Protein AF-A0A7D9EE60-F1 (afdb_monomer_lite)

Radius of gyration: 32.67 Å; chains: 1; bounding box: 84×75×61 Å

Organism: Paramuricea clavata (NCBI:txid317549)

pLDDT: mean 75.55, std 20.48, range [33.69, 97.69]

Structure (mmCIF, N/CA/C/O backbone):
data_AF-A0A7D9EE60-F1
#
_entry.id   AF-A0A7D9EE60-F1
#
loop_
_atom_site.group_PDB
_atom_site.id
_atom_site.type_symbol
_atom_site.label_atom_id
_atom_site.label_alt_id
_atom_site.label_comp_id
_atom_site.label_asym_id
_atom_site.label_entity_id
_atom_site.label_seq_id
_atom_site.pdbx_PDB_ins_code
_atom_site.Cartn_x
_atom_site.Cartn_y
_atom_site.Cartn_z
_atom_site.occupancy
_atom_site.B_iso_or_equiv
_atom_site.auth_seq_id
_atom_site.auth_comp_id
_atom_site.auth_asym_id
_atom_site.auth_atom_id
_atom_site.pdbx_PDB_model_num
ATOM 1 N N . MET A 1 1 ? 38.199 -48.762 0.937 1.00 49.25 1 MET A N 1
ATOM 2 C CA . MET A 1 1 ? 39.602 -48.829 0.458 1.00 49.25 1 MET A CA 1
ATOM 3 C C . MET A 1 1 ? 39.779 -49.689 -0.812 1.00 49.25 1 MET A C 1
ATOM 5 O O . MET A 1 1 ? 40.901 -50.058 -1.120 1.00 49.25 1 MET A O 1
ATOM 9 N N . LEU A 1 2 ? 38.715 -49.980 -1.584 1.00 41.12 2 LEU A N 1
ATOM 10 C CA . LEU A 1 2 ? 38.758 -50.891 -2.751 1.00 41.12 2 LEU A CA 1
ATOM 11 C C . LEU A 1 2 ? 38.748 -50.177 -4.122 1.00 41.12 2 LEU A C 1
ATOM 13 O O . LEU A 1 2 ? 39.034 -50.789 -5.143 1.00 41.12 2 LEU A O 1
ATOM 17 N N . THR A 1 3 ? 38.490 -48.868 -4.159 1.00 40.75 3 THR A N 1
ATOM 18 C CA . THR A 1 3 ? 38.313 -48.084 -5.398 1.00 40.75 3 THR A CA 1
ATOM 19 C C . THR A 1 3 ? 39.608 -47.845 -6.191 1.00 40.75 3 THR A C 1
ATOM 21 O O . THR A 1 3 ? 39.558 -47.407 -7.335 1.00 40.75 3 THR A O 1
ATOM 24 N N . LYS A 1 4 ? 40.788 -48.117 -5.611 1.00 46.09 4 LYS A N 1
ATOM 25 C CA . LYS A 1 4 ? 42.090 -47.754 -6.209 1.00 46.09 4 LYS A CA 1
ATOM 26 C C . LYS A 1 4 ? 42.722 -48.843 -7.093 1.00 46.09 4 LYS A C 1
ATOM 28 O O . LYS A 1 4 ? 43.780 -48.599 -7.659 1.00 46.09 4 LYS A O 1
ATOM 33 N N . PHE A 1 5 ? 42.093 -50.017 -7.219 1.00 43.44 5 PHE A N 1
ATOM 34 C CA . PHE A 1 5 ? 42.659 -51.169 -7.945 1.00 43.44 5 PHE A CA 1
ATOM 35 C C . PHE A 1 5 ? 42.190 -51.314 -9.406 1.00 43.44 5 PHE A C 1
ATOM 37 O O . PHE A 1 5 ? 42.864 -51.970 -10.192 1.00 43.44 5 PHE A O 1
ATOM 44 N N . ILE A 1 6 ? 41.081 -50.675 -9.802 1.00 47.94 6 ILE A N 1
ATOM 45 C CA . ILE A 1 6 ? 40.559 -50.748 -11.184 1.00 47.94 6 ILE A CA 1
ATOM 46 C C . ILE A 1 6 ? 41.381 -49.885 -12.163 1.00 47.94 6 ILE A C 1
ATOM 48 O O . ILE A 1 6 ? 41.488 -50.211 -13.341 1.00 47.94 6 ILE A O 1
ATOM 52 N N . TYR A 1 7 ? 42.038 -48.826 -11.679 1.00 42.22 7 TYR A N 1
ATOM 53 C CA . TYR A 1 7 ? 42.828 -47.898 -12.504 1.00 42.22 7 TYR A CA 1
ATOM 54 C C . TYR A 1 7 ? 44.196 -48.434 -12.978 1.00 42.22 7 TYR A C 1
ATOM 56 O O . TYR A 1 7 ? 44.924 -47.706 -13.646 1.00 42.22 7 TYR A O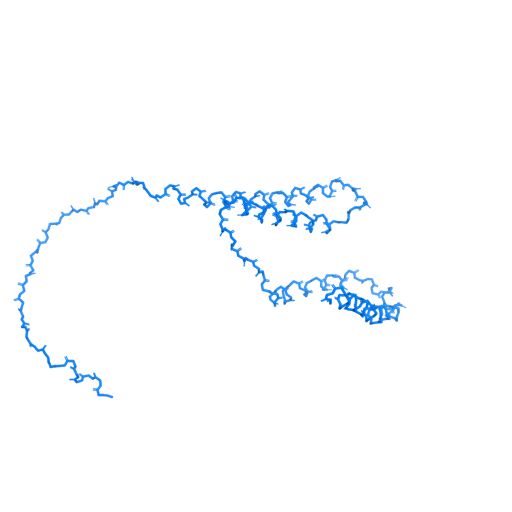 1
ATOM 64 N N . PHE A 1 8 ? 44.578 -49.672 -12.638 1.00 42.94 8 PHE A N 1
ATOM 65 C CA . PHE A 1 8 ? 45.945 -50.179 -12.847 1.00 42.94 8 PHE A CA 1
ATOM 66 C C . PHE A 1 8 ? 46.099 -51.190 -14.004 1.00 42.94 8 PHE A C 1
ATOM 68 O O . PHE A 1 8 ? 47.177 -51.742 -14.195 1.00 42.94 8 PHE A O 1
ATOM 75 N N . SER A 1 9 ? 45.051 -51.445 -14.800 1.00 42.84 9 SER A N 1
ATOM 76 C CA . SER A 1 9 ? 45.051 -52.518 -15.815 1.00 42.84 9 SER A CA 1
ATOM 77 C C . SER A 1 9 ? 45.013 -52.036 -17.277 1.00 42.84 9 SER A C 1
ATOM 79 O O . SER A 1 9 ? 44.313 -52.623 -18.106 1.00 42.84 9 SER A O 1
ATOM 81 N N . ASN A 1 10 ? 45.775 -50.987 -17.615 1.00 36.56 10 ASN A N 1
ATOM 82 C CA . ASN A 1 10 ? 46.163 -50.685 -19.004 1.00 36.56 10 ASN A CA 1
ATOM 83 C C . ASN A 1 10 ? 47.453 -49.830 -19.080 1.00 36.56 10 ASN A C 1
ATOM 85 O O . ASN A 1 10 ? 47.405 -48.604 -19.034 1.00 36.56 10 ASN A O 1
ATOM 89 N N . GLY A 1 11 ? 48.616 -50.484 -19.183 1.00 34.84 11 GLY A N 1
ATOM 90 C CA . GLY A 1 11 ? 49.808 -49.895 -19.827 1.00 34.84 11 GLY A CA 1
ATOM 91 C C . GLY A 1 11 ? 49.779 -50.200 -21.336 1.00 34.84 11 GLY A C 1
ATOM 92 O O . GLY A 1 11 ? 49.004 -51.059 -21.745 1.00 34.84 11 GLY A O 1
ATOM 93 N N . THR A 1 12 ? 50.579 -49.594 -22.220 1.00 35.78 12 THR A N 1
ATOM 94 C CA . THR A 1 12 ? 51.839 -48.817 -22.080 1.00 35.78 12 THR A CA 1
ATOM 95 C C . THR A 1 12 ? 51.814 -47.595 -23.055 1.00 35.78 12 THR A C 1
ATOM 97 O O . THR A 1 12 ? 50.760 -47.316 -23.613 1.00 35.78 12 THR A O 1
ATOM 100 N N . THR A 1 13 ? 52.828 -46.752 -23.330 1.00 33.69 13 THR A N 1
ATOM 101 C CA . THR A 1 13 ? 54.291 -46.762 -23.077 1.00 33.69 13 THR A CA 1
ATOM 102 C C . THR A 1 13 ? 54.806 -45.363 -22.654 1.00 33.69 13 THR A C 1
ATOM 104 O O . THR A 1 13 ? 54.344 -44.867 -21.631 1.00 33.69 13 THR A O 1
ATOM 107 N N . GLN A 1 14 ? 55.804 -44.753 -23.326 1.00 35.91 14 GLN A N 1
ATOM 108 C CA . GLN A 1 14 ? 56.561 -43.590 -22.810 1.00 35.91 14 GLN A CA 1
ATOM 109 C C . GLN A 1 14 ? 57.223 -42.717 -23.939 1.00 35.91 14 GLN A C 1
ATOM 111 O O . GLN A 1 14 ? 56.901 -42.977 -25.098 1.00 35.91 14 GLN A O 1
ATOM 116 N N . PRO A 1 15 ? 58.016 -41.637 -23.673 1.00 50.62 15 PRO A N 1
ATOM 117 C CA . PRO A 1 15 ? 57.881 -40.297 -24.303 1.00 50.62 15 PRO A CA 1
ATOM 118 C C . PRO A 1 15 ? 59.162 -39.915 -25.120 1.00 50.62 15 PRO A C 1
ATOM 120 O O . PRO A 1 15 ? 59.780 -40.848 -25.631 1.00 50.62 15 PRO A O 1
ATOM 123 N N . PRO A 1 16 ? 59.699 -38.661 -25.210 1.00 42.66 16 PRO A N 1
ATOM 124 C CA . PRO A 1 16 ? 59.172 -37.283 -25.063 1.00 42.66 16 PRO A CA 1
ATOM 125 C C . PRO A 1 16 ? 59.530 -36.334 -26.248 1.00 42.66 16 PRO A C 1
ATOM 127 O O . PRO 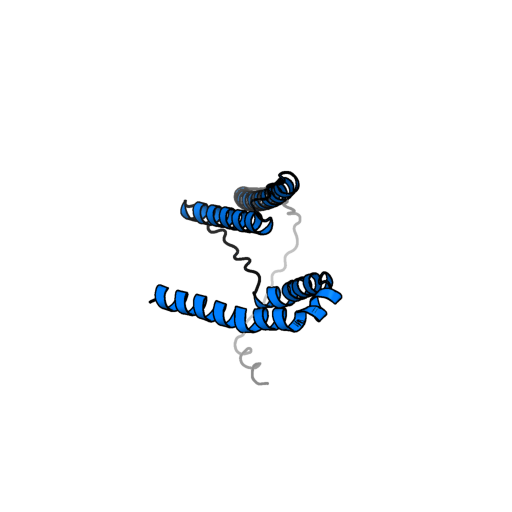A 1 16 ? 60.459 -36.599 -27.005 1.00 42.66 16 PRO A O 1
ATOM 130 N N . VAL A 1 17 ? 58.917 -35.139 -26.332 1.00 35.56 17 VAL A N 1
ATOM 131 C CA . VAL A 1 17 ? 59.510 -33.984 -27.055 1.00 35.56 17 VAL A CA 1
ATOM 132 C C . VAL A 1 17 ? 59.349 -32.699 -26.241 1.00 35.56 17 VAL A C 1
ATOM 134 O O . VAL A 1 17 ? 58.250 -32.172 -26.097 1.00 35.56 17 VAL A O 1
ATOM 137 N N . ILE A 1 18 ? 60.469 -32.169 -25.744 1.00 45.72 18 ILE A N 1
ATOM 138 C CA . ILE A 1 18 ? 60.593 -30.785 -25.270 1.00 45.72 18 ILE A CA 1
ATOM 139 C C . ILE A 1 18 ? 61.417 -30.039 -26.320 1.00 45.72 18 ILE A C 1
ATOM 141 O O . ILE A 1 18 ? 62.546 -30.430 -26.608 1.00 45.72 18 ILE A O 1
ATOM 145 N N . THR A 1 19 ? 60.884 -28.960 -26.894 1.00 40.25 19 THR A N 1
ATOM 146 C CA . THR A 1 19 ? 61.663 -28.025 -27.727 1.00 40.25 19 THR A CA 1
ATOM 147 C C . THR A 1 19 ? 61.153 -26.593 -27.551 1.00 40.25 19 THR A C 1
ATOM 149 O O . THR A 1 19 ? 60.288 -26.110 -28.268 1.00 40.25 19 THR A O 1
ATOM 152 N N . THR A 1 20 ? 61.712 -25.941 -26.533 1.00 36.84 20 THR A N 1
ATOM 153 C CA . THR A 1 20 ? 62.343 -24.612 -26.605 1.00 36.84 20 THR A CA 1
ATOM 154 C C . THR A 1 20 ? 61.705 -23.515 -27.480 1.00 36.84 20 THR A C 1
ATOM 156 O O . THR A 1 20 ? 61.991 -23.392 -28.665 1.00 36.84 20 THR A O 1
ATOM 159 N N . LEU A 1 21 ? 60.986 -22.614 -26.799 1.00 48.75 21 LEU A N 1
ATOM 160 C CA . LEU A 1 21 ? 61.092 -21.143 -26.881 1.00 48.75 21 LEU A CA 1
ATOM 161 C C . LEU A 1 21 ? 61.362 -20.467 -28.250 1.00 48.75 21 LEU A C 1
ATOM 163 O O . LEU A 1 21 ? 62.510 -20.268 -28.650 1.00 48.75 21 LEU A O 1
ATOM 167 N N . ARG A 1 22 ? 60.304 -19.869 -28.815 1.00 35.59 22 ARG A N 1
ATOM 168 C CA . ARG A 1 22 ? 60.300 -18.495 -29.368 1.00 35.59 22 ARG A CA 1
ATOM 169 C C . ARG A 1 22 ? 59.014 -17.822 -28.863 1.00 35.59 22 ARG A C 1
ATOM 171 O O . ARG A 1 22 ? 57.940 -18.374 -29.043 1.00 35.59 22 ARG A O 1
ATOM 178 N N . ALA A 1 23 ? 59.099 -16.850 -27.958 1.00 37.28 23 ALA A N 1
ATOM 179 C CA . ALA A 1 23 ? 59.364 -15.432 -28.226 1.00 37.28 23 ALA A CA 1
ATOM 180 C C . ALA A 1 23 ? 58.177 -14.718 -28.909 1.00 37.28 23 ALA A C 1
ATOM 182 O O . ALA A 1 23 ? 57.956 -14.883 -30.101 1.00 37.28 23 ALA A O 1
ATOM 183 N N . THR A 1 24 ? 57.490 -13.889 -28.114 1.00 41.16 24 THR A N 1
ATOM 184 C CA . THR A 1 24 ? 56.606 -12.778 -28.513 1.00 41.16 24 THR A CA 1
ATOM 185 C C . THR A 1 24 ? 55.406 -13.090 -29.415 1.00 41.16 24 THR A C 1
ATOM 187 O O . THR A 1 24 ? 55.471 -12.905 -30.624 1.00 41.16 24 THR A O 1
ATOM 190 N N . THR A 1 25 ? 54.254 -13.322 -28.775 1.00 35.22 25 THR A N 1
ATOM 191 C CA . THR A 1 25 ? 52.963 -12.813 -29.272 1.00 35.22 25 THR A CA 1
ATOM 192 C C . THR A 1 25 ? 52.192 -12.183 -28.112 1.00 35.22 25 THR A C 1
ATOM 194 O O . THR A 1 25 ? 51.308 -12.790 -27.514 1.00 35.22 25 THR A O 1
ATOM 197 N N . VAL A 1 26 ? 52.556 -10.944 -27.773 1.00 45.78 26 VAL A N 1
ATOM 198 C CA . VAL A 1 26 ? 51.592 -10.013 -27.176 1.00 45.78 26 VAL A CA 1
ATOM 199 C C . VAL A 1 26 ? 50.734 -9.525 -28.338 1.00 45.78 26 VAL A C 1
ATOM 201 O O . VAL A 1 26 ? 51.207 -8.723 -29.139 1.00 45.78 26 VAL A O 1
ATOM 204 N N . THR A 1 27 ? 49.504 -10.022 -28.444 1.00 33.94 27 THR A N 1
ATOM 205 C CA . THR A 1 27 ? 48.480 -9.433 -29.315 1.00 33.94 27 THR A CA 1
ATOM 206 C C . THR A 1 27 ? 47.420 -8.796 -28.433 1.00 33.94 27 THR A C 1
ATOM 208 O O . THR A 1 27 ? 46.466 -9.438 -28.004 1.00 33.94 27 THR A O 1
ATOM 211 N N . THR A 1 28 ? 47.632 -7.513 -28.159 1.00 46.50 28 THR A N 1
ATOM 212 C CA . THR A 1 28 ? 46.531 -6.555 -28.018 1.00 46.50 28 THR A CA 1
ATOM 213 C C . THR A 1 28 ? 46.133 -6.100 -29.430 1.00 46.50 28 THR A C 1
ATOM 215 O O . THR A 1 28 ? 46.992 -6.114 -30.315 1.00 46.50 28 THR A O 1
ATOM 218 N N . THR A 1 29 ? 44.878 -5.659 -29.598 1.00 42.25 29 THR A N 1
ATOM 219 C CA . THR A 1 29 ? 44.251 -5.174 -30.853 1.00 42.25 29 THR A CA 1
ATOM 220 C C . THR A 1 29 ? 43.832 -6.334 -31.774 1.00 42.25 29 THR A C 1
ATOM 222 O O . THR A 1 29 ? 44.672 -7.115 -32.203 1.00 42.25 29 THR A O 1
ATOM 225 N N . GLU A 1 30 ? 42.543 -6.568 -32.045 1.00 40.94 30 GLU A N 1
ATOM 226 C CA . GLU A 1 30 ? 41.559 -5.617 -32.606 1.00 40.94 30 GLU A CA 1
ATOM 227 C C . GLU A 1 30 ? 40.109 -5.871 -32.110 1.00 40.94 30 GLU A C 1
ATOM 229 O O . GLU A 1 30 ? 39.803 -6.946 -31.592 1.00 40.94 30 GLU A O 1
ATOM 234 N N . GLU A 1 31 ? 39.223 -4.875 -32.237 1.00 46.56 31 GLU A N 1
ATOM 235 C CA . GLU A 1 31 ? 37.863 -4.836 -31.657 1.00 46.56 31 GLU A CA 1
ATOM 236 C C . GLU A 1 31 ? 36.743 -5.058 -32.700 1.00 46.56 31 GLU A C 1
ATOM 238 O O . GLU A 1 31 ? 36.883 -4.615 -33.834 1.00 46.56 31 GLU A O 1
ATOM 243 N N . ALA A 1 32 ? 35.588 -5.590 -32.250 1.00 51.22 32 ALA A N 1
ATOM 244 C CA . ALA A 1 32 ? 34.257 -5.545 -32.904 1.00 51.22 32 ALA A CA 1
ATOM 245 C C . ALA A 1 32 ? 34.101 -6.275 -34.278 1.00 51.22 32 ALA A C 1
ATOM 247 O O . ALA A 1 32 ? 35.052 -6.357 -35.046 1.00 51.22 32 ALA A O 1
ATOM 248 N N . PRO A 1 33 ? 32.915 -6.844 -34.625 1.00 45.50 33 PRO A N 1
ATOM 249 C CA . PRO A 1 33 ? 31.572 -6.415 -34.225 1.00 45.50 33 PRO A CA 1
ATOM 250 C C . PRO A 1 33 ? 30.674 -7.545 -33.676 1.00 45.50 33 PRO A C 1
ATOM 252 O O . PRO A 1 33 ? 30.104 -8.332 -34.428 1.00 45.50 33 PRO A O 1
ATOM 255 N N . ALA A 1 34 ? 30.505 -7.576 -32.352 1.00 52.03 34 ALA A N 1
ATOM 256 C CA . ALA A 1 34 ? 29.434 -8.325 -31.671 1.00 52.03 34 ALA A CA 1
ATOM 257 C C . ALA A 1 34 ? 29.061 -7.746 -30.284 1.00 52.03 34 ALA A C 1
ATOM 259 O O . ALA A 1 34 ? 28.215 -8.296 -29.594 1.00 52.03 34 ALA A O 1
ATOM 260 N N . SER A 1 35 ? 29.706 -6.654 -29.852 1.00 57.16 35 SER A N 1
ATOM 261 C CA . SER A 1 35 ? 29.612 -6.106 -28.489 1.00 57.16 35 SER A CA 1
ATOM 262 C C . SER A 1 35 ? 28.812 -4.802 -28.376 1.00 57.16 35 SER A C 1
ATOM 264 O O . SER A 1 35 ? 28.384 -4.449 -27.284 1.00 57.16 35 SER A O 1
ATOM 266 N N . ALA A 1 36 ? 28.592 -4.081 -29.480 1.00 60.53 36 ALA A N 1
ATOM 267 C CA . ALA A 1 36 ? 27.922 -2.775 -29.457 1.00 60.53 36 ALA A CA 1
ATOM 268 C C . ALA A 1 36 ? 26.388 -2.868 -29.319 1.00 60.53 36 ALA A C 1
ATOM 270 O O . ALA A 1 36 ? 25.757 -1.945 -28.809 1.00 60.53 36 ALA A O 1
ATOM 271 N N . GLU A 1 37 ? 25.783 -3.973 -29.764 1.00 61.62 37 GLU A N 1
ATOM 272 C CA . GLU A 1 37 ? 24.328 -4.172 -29.709 1.00 61.62 37 GLU A CA 1
ATOM 273 C C . GLU A 1 37 ? 23.865 -4.566 -28.291 1.00 61.62 37 GLU A C 1
ATOM 275 O O . GLU A 1 37 ? 22.842 -4.074 -27.819 1.00 61.62 37 GLU A O 1
ATOM 280 N N . GLU A 1 38 ? 24.662 -5.349 -27.549 1.00 62.44 38 GLU A N 1
ATOM 281 C CA . GLU A 1 38 ? 24.343 -5.755 -26.167 1.00 62.44 38 GLU A CA 1
ATOM 282 C C . GLU A 1 38 ? 24.392 -4.595 -25.151 1.00 62.44 38 GLU A C 1
ATOM 284 O O . GLU A 1 38 ? 23.672 -4.614 -24.147 1.00 62.44 38 GLU A O 1
ATOM 289 N N . GLU A 1 39 ? 25.221 -3.570 -25.386 1.00 68.19 39 GLU A N 1
ATOM 290 C CA . GLU A 1 39 ? 25.279 -2.380 -24.520 1.00 68.19 39 GLU A CA 1
ATOM 291 C C . GLU A 1 39 ? 24.119 -1.402 -24.773 1.00 68.19 39 GLU A C 1
ATOM 293 O O . GLU A 1 39 ? 23.707 -0.676 -23.860 1.00 68.19 39 GLU A O 1
ATOM 298 N N . HIS A 1 40 ? 23.544 -1.405 -25.981 1.00 73.69 40 HIS A N 1
ATOM 299 C CA . HIS A 1 40 ? 22.406 -0.553 -26.322 1.00 73.69 40 HIS A CA 1
ATOM 300 C C . HIS A 1 40 ? 21.141 -0.958 -25.549 1.00 73.69 40 HIS A C 1
ATOM 302 O O . HIS A 1 40 ? 20.501 -0.104 -24.933 1.00 73.69 40 HIS A O 1
ATOM 308 N N . GLU A 1 41 ? 20.834 -2.258 -25.490 1.00 72.94 41 GLU A N 1
ATOM 309 C CA . GLU A 1 41 ? 19.657 -2.786 -24.782 1.00 72.94 41 GLU A CA 1
ATOM 310 C C . GLU A 1 41 ? 19.680 -2.437 -23.281 1.00 72.94 41 GLU A C 1
ATOM 312 O O . GLU A 1 41 ? 18.712 -1.893 -22.745 1.00 72.94 41 GLU A O 1
ATOM 317 N N . LYS A 1 42 ? 20.820 -2.640 -22.602 1.00 78.81 42 LYS A N 1
ATOM 318 C CA . LYS A 1 42 ? 20.975 -2.281 -21.175 1.00 78.81 42 LYS A CA 1
ATOM 319 C C . LYS A 1 42 ? 20.878 -0.776 -20.932 1.00 78.81 42 LYS A C 1
ATOM 321 O O . LYS A 1 42 ? 20.345 -0.342 -19.912 1.00 78.81 42 LYS A O 1
ATOM 326 N N . SER A 1 43 ? 21.366 0.036 -21.870 1.00 85.81 43 SER A N 1
ATOM 327 C CA . SER A 1 43 ? 21.245 1.496 -21.788 1.00 85.81 43 SER A CA 1
ATOM 328 C C . SER A 1 43 ? 19.781 1.947 -21.851 1.00 85.81 43 SER A C 1
ATOM 330 O O . SER A 1 43 ? 19.385 2.856 -21.119 1.00 85.81 43 SER A O 1
ATOM 332 N N . MET A 1 44 ? 18.961 1.282 -22.672 1.00 80.44 44 MET A N 1
ATOM 333 C CA . MET A 1 44 ? 17.521 1.537 -22.782 1.00 80.44 44 MET A CA 1
ATOM 334 C C . MET A 1 44 ? 16.755 1.121 -21.515 1.00 80.44 44 MET A C 1
ATOM 336 O O . MET A 1 44 ? 15.884 1.865 -21.060 1.00 80.44 44 MET A O 1
ATOM 340 N N . GLU A 1 45 ? 17.110 -0.011 -20.899 1.00 79.81 45 GLU A N 1
ATOM 341 C CA . GLU A 1 45 ? 16.543 -0.462 -19.617 1.00 79.81 45 GLU A CA 1
ATOM 342 C C . GLU A 1 45 ? 16.825 0.540 -18.483 1.00 79.81 45 GLU A C 1
ATOM 344 O O . GLU A 1 45 ? 15.906 1.004 -17.803 1.00 79.81 45 GLU A O 1
ATOM 349 N N . ILE A 1 46 ? 18.088 0.948 -18.319 1.00 85.44 46 ILE A N 1
ATOM 350 C CA . ILE A 1 46 ? 18.495 1.916 -17.290 1.00 85.44 46 ILE A CA 1
ATOM 351 C C . ILE A 1 46 ? 17.819 3.275 -17.525 1.00 85.44 46 ILE A C 1
ATOM 353 O O . ILE A 1 46 ? 17.367 3.911 -16.570 1.00 85.44 46 ILE A O 1
ATOM 357 N N . PHE A 1 47 ? 17.687 3.711 -18.783 1.00 86.31 47 PHE A N 1
ATOM 358 C CA . PHE A 1 47 ? 16.956 4.931 -19.130 1.00 86.31 47 PHE A CA 1
ATOM 359 C C . PHE A 1 47 ? 15.466 4.839 -18.766 1.00 86.31 47 PHE A C 1
ATOM 361 O O . PHE A 1 47 ? 14.908 5.800 -18.233 1.00 86.31 47 PHE A O 1
ATOM 368 N N . PHE A 1 48 ? 14.824 3.688 -18.988 1.00 83.88 48 PHE A N 1
ATOM 369 C CA . PHE A 1 48 ? 13.433 3.460 -18.595 1.00 83.88 48 PHE A CA 1
ATOM 370 C C . PHE A 1 48 ? 13.251 3.521 -17.070 1.00 83.88 48 PHE A C 1
ATOM 372 O O . PHE A 1 48 ? 12.372 4.239 -16.589 1.00 83.88 48 PHE A O 1
ATOM 379 N N . ILE A 1 49 ? 14.117 2.854 -16.300 1.00 84.69 49 ILE A N 1
ATOM 380 C CA . ILE A 1 49 ? 14.098 2.908 -14.828 1.00 84.69 49 ILE A CA 1
ATOM 381 C C . ILE A 1 49 ? 14.321 4.348 -14.339 1.00 84.69 49 ILE A C 1
ATOM 383 O O . ILE A 1 49 ? 13.573 4.836 -13.489 1.00 84.69 49 ILE A O 1
ATOM 387 N N . LEU A 1 50 ? 15.295 5.066 -14.910 1.00 88.06 50 LEU A N 1
ATOM 388 C CA . LEU A 1 50 ? 15.575 6.466 -14.581 1.00 88.06 50 LEU A CA 1
ATOM 389 C C . LEU A 1 50 ? 14.376 7.380 -14.879 1.00 88.06 50 LEU A C 1
ATOM 391 O O . LEU A 1 50 ? 14.062 8.260 -14.077 1.00 88.06 50 LEU A O 1
ATOM 395 N N . LEU A 1 51 ? 13.679 7.159 -15.997 1.00 87.31 51 LEU A N 1
ATOM 396 C CA . LEU A 1 51 ? 12.474 7.898 -16.372 1.00 87.31 51 LEU A CA 1
ATOM 397 C C . LEU A 1 51 ? 11.309 7.611 -15.414 1.00 87.31 51 LEU A C 1
ATOM 399 O O . LEU A 1 51 ? 10.628 8.546 -14.998 1.00 87.31 51 LEU A O 1
ATOM 403 N N . VAL A 1 52 ? 11.104 6.355 -15.007 1.00 85.44 52 VAL A N 1
ATOM 404 C CA . VAL A 1 52 ? 10.081 5.980 -14.015 1.00 85.44 52 VAL A CA 1
ATOM 405 C C . VAL A 1 52 ? 10.377 6.606 -12.649 1.00 85.44 52 VAL A C 1
ATOM 407 O O . VAL A 1 52 ? 9.489 7.215 -12.051 1.00 85.44 52 VAL A O 1
ATOM 410 N N . VAL A 1 53 ? 11.625 6.536 -12.173 1.00 88.56 53 VAL A N 1
ATOM 411 C CA . VAL A 1 53 ? 12.053 7.180 -10.917 1.00 88.56 53 VAL A CA 1
ATOM 412 C C . VAL A 1 53 ? 11.899 8.703 -11.005 1.00 88.56 53 VAL A C 1
ATOM 414 O O . VAL A 1 53 ? 11.362 9.321 -10.086 1.00 88.56 53 VAL A O 1
ATOM 417 N N . GLY A 1 54 ? 12.286 9.309 -12.131 1.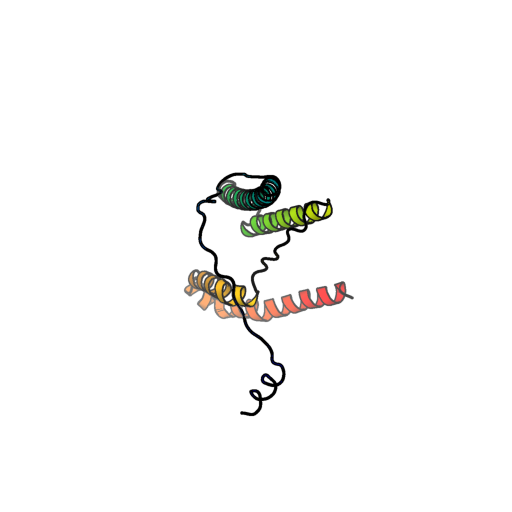00 90.75 54 GLY A N 1
ATOM 418 C CA . GLY A 1 54 ? 12.123 10.739 -12.395 1.00 90.75 54 GLY A CA 1
ATOM 419 C C . GLY A 1 54 ? 10.659 11.187 -12.403 1.00 90.75 54 GLY A C 1
ATOM 420 O O . GLY A 1 54 ? 10.332 12.199 -11.784 1.00 90.75 54 GLY A O 1
ATOM 421 N N . LEU A 1 55 ? 9.760 10.416 -13.025 1.00 88.19 55 LEU A N 1
ATOM 422 C CA . LEU A 1 55 ? 8.313 10.657 -12.980 1.00 88.19 55 LEU A CA 1
ATOM 423 C C . LEU A 1 55 ? 7.752 10.508 -11.563 1.00 88.19 55 LEU A C 1
ATOM 425 O O . LEU A 1 55 ? 6.919 11.315 -11.158 1.00 88.19 55 LEU A O 1
ATOM 429 N N . CYS A 1 56 ? 8.227 9.531 -10.789 1.00 86.50 56 CYS A N 1
ATOM 430 C CA . CYS A 1 56 ? 7.809 9.339 -9.402 1.00 86.50 56 CYS A CA 1
ATOM 431 C C . CYS A 1 56 ? 8.192 10.552 -8.530 1.00 86.50 56 CYS A C 1
ATOM 433 O O . CYS A 1 56 ? 7.340 11.134 -7.857 1.00 86.50 56 CYS A O 1
ATOM 435 N N . ILE A 1 57 ? 9.442 11.021 -8.636 1.00 90.06 57 ILE A N 1
ATOM 436 C CA . ILE A 1 57 ? 9.926 12.240 -7.963 1.00 90.06 57 ILE A CA 1
ATOM 437 C C . ILE A 1 57 ? 9.152 13.481 -8.438 1.00 90.06 57 ILE A C 1
ATOM 439 O O . ILE A 1 57 ? 8.759 14.314 -7.619 1.00 90.06 57 ILE A O 1
ATOM 443 N N . PHE A 1 58 ? 8.891 13.603 -9.744 1.00 89.75 58 PHE A N 1
ATOM 444 C CA . PHE A 1 58 ? 8.121 14.712 -10.309 1.00 89.75 58 PHE A CA 1
ATOM 445 C C . PHE A 1 58 ? 6.681 14.741 -9.785 1.00 89.75 58 PHE A C 1
ATOM 447 O O . PHE A 1 58 ? 6.191 15.812 -9.435 1.00 89.75 58 PHE A O 1
ATOM 454 N N . VAL A 1 59 ? 6.016 13.587 -9.674 1.00 83.62 59 VAL A N 1
ATOM 455 C CA . VAL A 1 59 ? 4.651 13.486 -9.136 1.00 83.62 59 VAL A CA 1
ATOM 456 C C . VAL A 1 59 ? 4.609 13.818 -7.646 1.00 83.62 59 VAL A C 1
ATOM 458 O O . VAL A 1 59 ? 3.722 14.565 -7.243 1.00 83.62 59 VAL A O 1
ATOM 461 N N . ILE A 1 60 ? 5.583 13.373 -6.845 1.00 84.94 60 ILE A N 1
ATOM 462 C CA . ILE A 1 60 ? 5.696 13.758 -5.424 1.00 84.94 60 ILE A CA 1
ATOM 463 C C . ILE A 1 60 ? 5.897 15.279 -5.292 1.00 84.94 60 ILE A C 1
ATOM 465 O O . ILE A 1 60 ? 5.170 15.947 -4.555 1.00 84.94 60 ILE A O 1
ATOM 469 N N . TYR A 1 61 ? 6.821 15.864 -6.064 1.00 86.44 61 TYR A N 1
ATOM 470 C CA . TYR A 1 61 ? 7.027 17.318 -6.101 1.00 86.44 61 TYR A CA 1
ATOM 471 C C . TYR A 1 61 ? 5.760 18.074 -6.539 1.00 86.44 61 TYR A C 1
ATOM 473 O O . TYR A 1 61 ? 5.410 19.109 -5.963 1.00 86.44 61 TYR A O 1
ATOM 481 N N . PHE A 1 62 ? 5.049 17.551 -7.540 1.00 83.56 62 PHE A N 1
ATOM 482 C CA . PHE A 1 62 ? 3.802 18.121 -8.032 1.00 83.56 62 PHE A CA 1
ATOM 483 C C . PHE A 1 62 ? 2.698 18.064 -6.971 1.00 83.56 62 PHE A C 1
ATOM 485 O O . PHE A 1 62 ? 2.033 19.073 -6.770 1.00 83.56 62 PHE A O 1
ATOM 492 N N . LEU A 1 63 ? 2.549 16.958 -6.236 1.00 78.31 63 LEU A N 1
ATOM 493 C CA . LEU A 1 63 ? 1.581 16.798 -5.142 1.00 78.31 63 LEU A CA 1
ATOM 494 C C . LEU A 1 63 ? 1.792 17.794 -3.998 1.00 78.31 63 LEU A C 1
ATOM 496 O O . LEU A 1 63 ? 0.836 18.374 -3.490 1.00 78.31 63 LEU A O 1
ATOM 500 N N . ILE A 1 64 ? 3.046 18.036 -3.615 1.00 79.19 64 ILE A N 1
ATOM 501 C CA . ILE A 1 64 ? 3.381 18.995 -2.553 1.00 79.19 64 ILE A CA 1
ATOM 502 C C . ILE A 1 64 ? 3.077 20.439 -3.005 1.00 79.19 64 ILE A C 1
ATOM 504 O O . ILE A 1 64 ? 2.688 21.287 -2.195 1.00 79.19 64 ILE A O 1
ATOM 508 N N . LYS A 1 65 ? 3.233 20.728 -4.305 1.00 78.50 65 LYS A N 1
ATOM 509 C CA . LYS A 1 65 ? 3.051 22.065 -4.895 1.00 78.50 65 LYS A CA 1
ATOM 510 C C . LYS A 1 65 ? 1.599 22.375 -5.272 1.00 78.50 65 LYS A C 1
ATOM 512 O O . LYS A 1 65 ? 1.113 23.472 -5.000 1.00 78.50 65 LYS A O 1
ATOM 517 N N . HIS A 1 66 ? 0.897 21.426 -5.880 1.00 72.44 66 HIS A N 1
ATOM 518 C CA . HIS A 1 66 ? -0.533 21.500 -6.149 1.00 72.44 66 HIS A CA 1
ATOM 519 C C . HIS A 1 66 ? -1.304 21.038 -4.911 1.00 72.44 66 HIS A C 1
ATOM 521 O O . HIS A 1 66 ? -1.548 19.852 -4.724 1.00 72.44 66 HIS A O 1
ATOM 527 N N . ARG A 1 67 ? -1.761 22.001 -4.099 1.00 64.62 67 ARG A N 1
ATOM 528 C CA . ARG A 1 67 ? -2.664 21.808 -2.944 1.00 64.62 67 ARG A CA 1
ATOM 529 C C . ARG A 1 67 ? -4.076 21.329 -3.361 1.00 64.62 67 ARG A C 1
ATOM 531 O O . ARG A 1 67 ? -5.079 21.935 -2.988 1.00 64.62 67 ARG A O 1
ATOM 538 N N . PHE A 1 68 ? -4.176 20.254 -4.143 1.00 58.16 68 PHE A N 1
ATOM 539 C CA . PHE A 1 68 ? -5.434 19.617 -4.529 1.00 58.16 68 PHE A CA 1
ATOM 540 C C . PHE A 1 68 ? -6.037 18.884 -3.327 1.00 58.16 68 PHE A C 1
ATOM 542 O O . PHE A 1 68 ? -5.738 17.725 -3.069 1.00 58.16 68 PHE A O 1
ATOM 549 N N . HIS A 1 69 ? -6.956 19.541 -2.621 1.00 62.19 69 HIS A N 1
ATOM 550 C CA . HIS A 1 69 ? -7.661 18.978 -1.460 1.00 62.19 69 HIS A CA 1
ATOM 551 C C . HIS A 1 69 ? -8.659 17.843 -1.807 1.00 62.19 69 HIS A C 1
ATOM 553 O O . HIS A 1 69 ? -9.485 17.473 -0.981 1.00 62.19 69 HIS A O 1
ATOM 559 N N . TYR A 1 70 ? -8.624 17.317 -3.036 1.00 74.50 70 TYR A N 1
ATOM 560 C CA . TYR A 1 70 ? -9.571 16.319 -3.552 1.00 74.50 70 TYR A CA 1
ATOM 561 C C . TYR A 1 70 ? -8.916 14.977 -3.925 1.00 74.50 70 TYR A C 1
ATOM 563 O O . TYR A 1 70 ? -9.624 14.007 -4.177 1.00 74.50 70 TYR A O 1
ATOM 571 N N . LEU A 1 71 ? -7.579 14.898 -3.958 1.00 74.81 71 LEU A N 1
ATOM 572 C CA . LEU A 1 71 ? -6.844 13.661 -4.232 1.00 74.81 71 LEU A CA 1
ATOM 573 C C . LEU A 1 71 ? -5.882 13.367 -3.071 1.00 74.81 71 LEU A C 1
ATOM 575 O O . LEU A 1 71 ? -4.975 14.166 -2.836 1.00 74.81 71 LEU A O 1
ATOM 579 N N . PRO A 1 72 ? -6.054 12.255 -2.332 1.00 82.44 72 PRO A N 1
ATOM 580 C CA . PRO A 1 72 ? -5.127 11.883 -1.272 1.00 82.44 72 PRO A CA 1
ATOM 581 C C . PRO A 1 72 ? -3.789 11.421 -1.862 1.00 82.44 72 PRO A C 1
ATOM 583 O O . PRO A 1 72 ? -3.750 10.695 -2.858 1.00 82.44 72 PRO A O 1
ATOM 586 N N . GLU A 1 73 ? -2.697 11.819 -1.209 1.00 82.38 73 GLU A N 1
ATOM 587 C CA . GLU A 1 73 ? -1.320 11.639 -1.685 1.00 82.38 73 GLU A CA 1
ATOM 588 C C . GLU A 1 73 ? -1.007 10.195 -2.102 1.00 82.38 73 GLU A C 1
ATOM 590 O O . GLU A 1 73 ? -0.567 9.940 -3.224 1.00 82.38 73 GLU A O 1
ATOM 595 N N . SER A 1 74 ? -1.344 9.232 -1.242 1.00 87.44 74 SER A N 1
ATOM 596 C CA . SER A 1 74 ? -1.097 7.809 -1.479 1.00 87.44 74 SER A CA 1
ATOM 597 C C . SER A 1 74 ? -1.804 7.271 -2.729 1.00 87.44 74 SER A C 1
ATOM 599 O O . SER A 1 74 ? -1.257 6.412 -3.415 1.00 87.44 74 SER A O 1
ATOM 601 N N . VAL A 1 75 ? -2.997 7.779 -3.068 1.00 88.69 75 VAL A N 1
ATOM 602 C CA . VAL A 1 75 ? -3.752 7.310 -4.245 1.00 88.69 75 VAL A CA 1
ATOM 603 C C . VAL A 1 75 ? -3.103 7.781 -5.541 1.00 88.69 75 VAL A C 1
ATOM 605 O O . VAL A 1 75 ? -3.093 7.026 -6.509 1.00 88.69 75 VAL A O 1
ATOM 608 N N . ALA A 1 76 ? -2.501 8.974 -5.569 1.00 85.88 76 ALA A N 1
ATOM 609 C CA . ALA A 1 76 ? -1.770 9.436 -6.749 1.00 85.88 76 ALA A CA 1
ATOM 610 C C . ALA A 1 76 ? -0.527 8.570 -7.023 1.00 85.88 76 ALA A C 1
ATOM 612 O O . ALA A 1 76 ? -0.274 8.215 -8.172 1.00 85.88 76 ALA A O 1
ATOM 613 N N . VAL A 1 77 ? 0.205 8.176 -5.973 1.00 85.69 77 VAL A N 1
ATOM 614 C CA . VAL A 1 77 ? 1.374 7.284 -6.090 1.00 85.69 77 VAL A CA 1
ATOM 615 C C . VAL A 1 77 ? 0.955 5.880 -6.547 1.00 85.69 77 VAL A C 1
ATOM 617 O O . VAL A 1 77 ? 1.554 5.336 -7.473 1.00 85.69 77 VAL A O 1
ATOM 620 N N . VAL A 1 78 ? -0.116 5.317 -5.973 1.00 89.75 78 VAL A N 1
ATOM 621 C CA . VAL A 1 78 ? -0.674 4.018 -6.400 1.00 89.75 78 VAL A CA 1
ATOM 622 C C . VAL A 1 78 ? -1.149 4.064 -7.856 1.00 89.75 78 VAL A C 1
ATOM 624 O O . VAL A 1 78 ? -0.847 3.155 -8.628 1.00 89.75 78 VAL A O 1
ATOM 627 N N . PHE A 1 79 ? -1.845 5.130 -8.262 1.00 90.69 79 PHE A N 1
ATOM 628 C CA . PHE A 1 79 ? -2.317 5.294 -9.638 1.00 90.69 79 PHE A CA 1
ATOM 629 C C . PHE A 1 79 ? -1.159 5.450 -10.632 1.00 90.69 79 PHE A C 1
ATOM 631 O O . PHE A 1 79 ? -1.203 4.863 -11.711 1.00 90.69 79 PHE A O 1
ATOM 638 N N . LEU A 1 80 ? -0.096 6.177 -10.265 1.00 88.50 80 LEU A N 1
ATOM 639 C CA . LEU A 1 80 ? 1.115 6.286 -11.079 1.00 88.50 80 LEU A CA 1
ATOM 640 C C . LEU A 1 80 ? 1.798 4.923 -11.257 1.00 88.50 80 LEU A C 1
ATOM 642 O O . LEU A 1 80 ? 2.127 4.557 -12.382 1.00 88.50 80 LEU A O 1
ATOM 646 N N . GLY A 1 81 ? 1.968 4.154 -10.176 1.00 88.62 81 GLY A N 1
ATOM 647 C CA . GLY A 1 81 ? 2.538 2.805 -10.238 1.00 88.62 81 GLY A CA 1
ATOM 648 C C . GLY A 1 81 ? 1.712 1.862 -11.118 1.00 88.62 81 GLY A C 1
ATOM 649 O O . GLY A 1 81 ? 2.265 1.157 -11.961 1.00 88.62 81 GLY A O 1
ATOM 650 N N . ALA A 1 82 ? 0.382 1.913 -10.998 1.00 91.12 82 ALA A N 1
ATOM 651 C CA . ALA A 1 82 ? -0.531 1.161 -11.855 1.00 91.12 82 ALA A CA 1
ATOM 652 C C . ALA A 1 82 ? -0.442 1.593 -13.331 1.00 91.12 82 ALA A C 1
ATOM 654 O O . ALA A 1 82 ? -0.442 0.737 -14.214 1.00 91.12 82 ALA A O 1
ATOM 655 N N . LEU A 1 83 ? -0.321 2.896 -13.610 1.00 90.25 83 LEU A N 1
ATOM 656 C CA . LEU A 1 83 ? -0.156 3.425 -14.965 1.00 90.25 83 LEU A CA 1
ATOM 657 C C . LEU A 1 83 ? 1.176 2.980 -15.583 1.00 90.25 83 LEU A C 1
ATOM 659 O O . LEU A 1 83 ? 1.183 2.512 -16.717 1.00 90.25 83 LEU A O 1
ATOM 663 N N . VAL A 1 84 ? 2.286 3.066 -14.843 1.00 87.31 84 VAL A N 1
ATOM 664 C CA . VAL A 1 84 ? 3.605 2.593 -15.296 1.00 87.31 84 VAL A CA 1
ATOM 665 C C . VAL A 1 84 ? 3.578 1.085 -15.554 1.00 87.31 84 VAL A C 1
ATOM 667 O O . VAL A 1 84 ? 3.971 0.652 -16.633 1.00 87.31 84 VAL A O 1
ATOM 670 N N . GLY A 1 85 ? 3.039 0.283 -14.629 1.00 85.69 85 GLY A N 1
ATOM 671 C CA . GLY A 1 85 ? 2.906 -1.166 -14.815 1.00 85.69 85 GLY A CA 1
ATOM 672 C C . GLY A 1 85 ? 2.009 -1.547 -16.000 1.00 85.69 85 GLY A C 1
ATOM 673 O O . GLY A 1 85 ? 2.309 -2.497 -16.727 1.00 85.69 85 GLY A O 1
ATOM 674 N N . LEU A 1 86 ? 0.940 -0.779 -16.246 1.00 88.00 86 LEU A N 1
ATOM 675 C CA . LEU A 1 86 ? 0.086 -0.935 -17.422 1.00 88.00 86 LEU A CA 1
ATOM 676 C C . LEU A 1 86 ? 0.834 -0.578 -18.712 1.00 88.00 86 LEU A C 1
ATOM 678 O O . LEU A 1 86 ? 0.731 -1.332 -19.675 1.00 88.00 86 LEU A O 1
ATOM 682 N N . ILE A 1 87 ? 1.607 0.513 -18.725 1.00 85.50 87 ILE A N 1
ATOM 683 C CA . ILE A 1 87 ? 2.450 0.917 -19.860 1.00 85.50 87 ILE A CA 1
ATOM 684 C C . ILE A 1 87 ? 3.474 -0.180 -20.171 1.00 85.50 87 ILE A C 1
ATOM 686 O O . ILE A 1 87 ? 3.532 -0.617 -21.315 1.00 85.50 87 ILE A O 1
ATOM 690 N N . THR A 1 88 ? 4.208 -0.702 -19.182 1.00 81.06 88 THR A N 1
ATOM 691 C CA . THR A 1 88 ? 5.164 -1.805 -19.396 1.00 81.06 88 THR A CA 1
ATOM 692 C C . THR A 1 88 ? 4.470 -3.037 -19.978 1.00 81.06 88 THR A C 1
ATOM 694 O O . THR A 1 88 ? 4.903 -3.562 -21.001 1.00 81.06 88 THR A O 1
ATOM 697 N N . LYS A 1 89 ? 3.340 -3.465 -19.393 1.00 81.62 89 LYS A N 1
ATOM 698 C CA . LYS A 1 89 ? 2.556 -4.606 -19.897 1.00 81.62 89 LYS A CA 1
ATOM 699 C C . LYS A 1 89 ? 2.046 -4.379 -21.327 1.00 81.62 89 LYS A C 1
ATOM 701 O O . LYS A 1 89 ? 2.001 -5.321 -22.117 1.00 81.62 89 LYS A O 1
ATOM 706 N N . PHE A 1 90 ? 1.657 -3.149 -21.655 1.00 83.75 90 PHE A N 1
ATOM 707 C CA . PHE A 1 90 ? 1.212 -2.759 -22.989 1.00 83.75 90 PHE A CA 1
ATOM 708 C C . PHE A 1 90 ? 2.380 -2.804 -23.982 1.00 83.75 90 PHE A C 1
ATOM 710 O O . PHE A 1 90 ? 2.260 -3.462 -25.006 1.00 83.75 90 PHE A O 1
ATOM 717 N N . LEU A 1 91 ? 3.540 -2.220 -23.662 1.00 77.19 91 LEU A N 1
ATOM 718 C CA . LEU A 1 91 ? 4.734 -2.272 -24.517 1.00 77.19 91 LEU A CA 1
ATOM 719 C C . LEU A 1 91 ? 5.168 -3.717 -24.813 1.00 77.19 91 LEU A C 1
ATOM 721 O O . LEU A 1 91 ? 5.349 -4.058 -25.981 1.00 77.19 91 LEU A O 1
ATOM 725 N N . THR A 1 92 ? 5.220 -4.596 -23.805 1.00 72.94 92 THR A N 1
ATOM 726 C CA . THR A 1 92 ? 5.512 -6.027 -24.017 1.00 72.94 92 THR A CA 1
ATOM 727 C C . THR A 1 92 ? 4.500 -6.689 -24.969 1.00 72.94 92 THR A C 1
ATOM 729 O O . THR A 1 92 ? 4.883 -7.503 -25.806 1.00 72.94 92 THR A O 1
ATOM 732 N N . HIS A 1 93 ? 3.217 -6.309 -24.914 1.00 73.44 93 HIS A N 1
ATOM 733 C CA . HIS A 1 93 ? 2.184 -6.800 -25.840 1.00 73.44 93 HIS A CA 1
ATOM 734 C C . HIS A 1 93 ? 2.365 -6.290 -27.288 1.00 73.44 93 HIS A C 1
ATOM 736 O O . HIS A 1 93 ? 1.920 -6.947 -28.226 1.00 73.44 93 HIS A O 1
ATOM 742 N N . PHE A 1 94 ? 3.034 -5.152 -27.503 1.00 72.38 94 PHE A N 1
ATOM 743 C CA . PHE A 1 94 ? 3.354 -4.614 -28.837 1.00 72.38 94 PHE A CA 1
ATOM 744 C C . PHE A 1 94 ? 4.716 -5.086 -29.388 1.00 72.38 94 PHE A C 1
ATOM 746 O O . PHE A 1 94 ? 5.257 -4.474 -30.306 1.00 72.38 94 PHE A O 1
ATOM 753 N N . ASN A 1 95 ? 5.229 -6.218 -28.890 1.00 57.12 95 ASN A N 1
ATOM 754 C CA . ASN A 1 95 ? 6.413 -6.912 -29.411 1.00 57.12 95 ASN A CA 1
ATOM 755 C C . ASN A 1 95 ? 7.735 -6.125 -29.246 1.00 57.12 95 ASN A C 1
ATOM 757 O O . ASN A 1 95 ? 8.585 -6.108 -30.136 1.00 57.12 95 ASN A O 1
ATOM 761 N N . VAL A 1 96 ? 7.935 -5.520 -28.071 1.00 57.78 96 VAL A N 1
ATOM 762 C CA . VAL A 1 96 ? 9.260 -5.106 -27.578 1.00 57.78 96 VAL A CA 1
ATOM 763 C C . VAL A 1 96 ? 9.572 -5.810 -26.255 1.00 57.78 96 VAL A C 1
ATOM 765 O O . VAL A 1 96 ? 8.942 -5.523 -25.243 1.00 57.78 96 VAL A O 1
ATOM 768 N N . GLY A 1 97 ? 10.547 -6.727 -26.290 1.00 55.75 97 GLY A N 1
ATOM 769 C CA . GLY A 1 97 ? 11.314 -7.217 -25.135 1.00 55.75 97 GLY A CA 1
ATOM 770 C C . GLY A 1 97 ? 10.553 -7.868 -23.968 1.00 55.75 97 GLY A C 1
ATOM 771 O O . GLY A 1 97 ? 9.891 -7.201 -23.173 1.00 55.75 97 GLY A O 1
ATOM 772 N N . ASN A 1 98 ? 10.765 -9.169 -23.748 1.00 53.75 98 ASN A N 1
ATOM 773 C CA . ASN A 1 98 ? 10.345 -9.861 -22.520 1.00 53.75 98 ASN A CA 1
ATOM 774 C C . ASN A 1 98 ? 11.287 -9.557 -21.334 1.00 53.75 98 ASN A C 1
ATOM 776 O O . ASN A 1 98 ? 11.837 -10.459 -20.708 1.00 53.75 98 ASN A O 1
ATOM 780 N N . TRP A 1 99 ? 11.445 -8.278 -20.994 1.00 59.16 99 TRP A N 1
ATOM 781 C CA . TRP A 1 99 ? 12.299 -7.795 -19.904 1.00 59.16 99 TRP A CA 1
ATOM 782 C C . TRP A 1 99 ? 11.514 -7.652 -18.591 1.00 59.16 99 TRP A C 1
ATOM 784 O O . TRP A 1 99 ? 11.438 -6.585 -17.987 1.00 59.16 99 TRP A O 1
ATOM 794 N N . ARG A 1 100 ? 10.875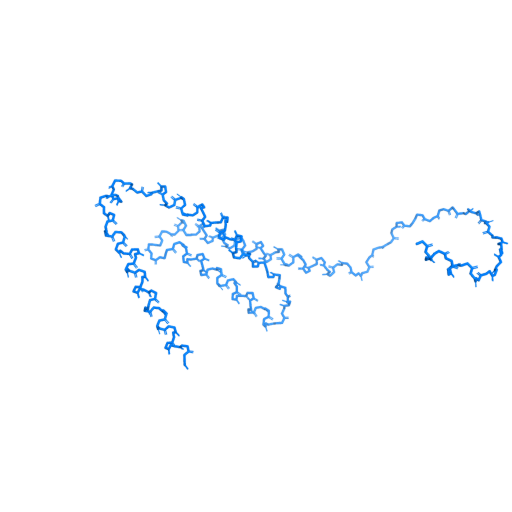 -8.743 -18.155 1.00 55.69 100 ARG A N 1
ATOM 795 C CA . ARG A 1 100 ? 10.267 -8.846 -16.821 1.00 55.69 100 ARG A CA 1
ATOM 796 C C . ARG A 1 100 ? 11.224 -9.593 -15.896 1.00 55.69 100 ARG A C 1
ATOM 798 O O . ARG A 1 100 ? 11.061 -10.789 -15.682 1.00 55.69 100 ARG A O 1
ATOM 805 N N . GLN A 1 101 ? 12.217 -8.888 -15.354 1.00 51.66 101 GLN A N 1
ATOM 806 C CA . GLN A 1 101 ? 12.807 -9.323 -14.088 1.00 51.66 101 GLN A CA 1
ATOM 807 C C . GLN A 1 101 ? 11.771 -9.020 -13.008 1.00 51.66 101 GLN A C 1
ATOM 809 O O . GLN A 1 101 ? 11.463 -7.866 -12.708 1.00 51.66 101 GLN A O 1
ATOM 814 N N . GLU A 1 102 ? 11.123 -10.081 -12.541 1.00 58.69 102 GLU A N 1
ATOM 815 C CA . GLU A 1 102 ? 10.036 -10.024 -11.570 1.00 58.69 102 GLU A CA 1
ATOM 816 C C . GLU A 1 102 ? 10.640 -9.865 -10.174 1.00 58.69 102 GLU A C 1
ATOM 818 O O . GLU A 1 102 ? 10.676 -10.794 -9.374 1.00 58.69 102 GLU A O 1
ATOM 823 N N . GLU A 1 103 ? 11.123 -8.647 -9.906 1.00 61.75 103 GLU A N 1
ATOM 824 C CA . GLU A 1 103 ? 11.562 -8.153 -8.595 1.00 61.75 103 GLU A CA 1
ATOM 825 C C . GLU A 1 103 ? 10.350 -7.963 -7.658 1.00 61.75 103 GLU A C 1
ATOM 827 O O . GLU A 1 103 ? 10.084 -6.886 -7.116 1.00 61.75 103 GLU A O 1
ATOM 832 N N . GLU A 1 104 ? 9.556 -9.023 -7.501 1.00 76.62 104 GLU A N 1
ATOM 833 C CA . GLU A 1 104 ? 8.504 -9.103 -6.500 1.00 76.62 104 GLU A CA 1
ATOM 834 C C . GLU A 1 104 ? 9.169 -9.256 -5.130 1.00 76.62 104 GLU A C 1
ATOM 836 O O . GLU A 1 104 ? 9.796 -10.273 -4.827 1.00 76.62 104 GLU A O 1
ATOM 841 N N . LEU A 1 105 ? 9.056 -8.225 -4.288 1.00 72.12 105 LEU A N 1
ATOM 842 C CA . LEU A 1 105 ? 9.578 -8.299 -2.927 1.00 72.12 105 LEU A CA 1
ATOM 843 C C . LEU A 1 105 ? 8.843 -9.409 -2.174 1.00 72.12 105 LEU A C 1
ATOM 845 O O . LEU A 1 105 ? 7.619 -9.345 -2.035 1.00 72.12 105 LEU A O 1
ATOM 849 N N . ASP A 1 106 ? 9.593 -10.393 -1.666 1.00 88.31 106 ASP A N 1
ATOM 850 C CA . ASP A 1 106 ? 9.024 -11.519 -0.924 1.00 88.31 106 ASP A CA 1
ATOM 851 C C . ASP A 1 106 ? 8.068 -11.005 0.175 1.00 88.31 106 ASP A C 1
ATOM 853 O O . ASP A 1 106 ? 8.492 -10.215 1.033 1.00 88.31 106 ASP A O 1
ATOM 857 N N . PRO A 1 107 ? 6.787 -11.430 0.183 1.00 89.06 107 PRO A N 1
ATOM 858 C CA . PRO A 1 107 ? 5.800 -10.913 1.126 1.00 89.06 107 PRO A CA 1
ATOM 859 C C . PRO A 1 107 ? 6.204 -11.098 2.592 1.00 89.06 107 PRO A C 1
ATOM 861 O O . PRO A 1 107 ? 5.894 -10.251 3.428 1.00 89.06 107 PRO A O 1
ATOM 864 N N . THR A 1 108 ? 6.938 -12.164 2.917 1.00 92.56 108 THR A N 1
ATOM 865 C CA . THR A 1 108 ? 7.458 -12.422 4.266 1.00 92.56 108 THR A CA 1
ATOM 866 C C . THR A 1 108 ? 8.458 -11.344 4.664 1.00 92.56 108 THR A C 1
ATOM 868 O O . THR A 1 108 ? 8.321 -10.745 5.728 1.00 92.56 108 THR A O 1
ATOM 871 N N . ILE A 1 109 ? 9.436 -11.046 3.805 1.00 91.75 109 ILE A N 1
ATOM 872 C CA . ILE A 1 109 ? 10.445 -10.008 4.060 1.00 91.75 109 ILE A CA 1
ATOM 873 C C . ILE A 1 109 ? 9.803 -8.615 4.109 1.00 91.75 109 ILE A C 1
ATOM 875 O O . ILE A 1 109 ? 10.115 -7.834 5.012 1.00 91.75 109 ILE A O 1
ATOM 879 N N . PHE A 1 110 ? 8.851 -8.325 3.216 1.00 90.31 110 PHE A N 1
ATOM 880 C CA . PHE A 1 110 ? 8.048 -7.100 3.257 1.00 90.31 110 PHE A CA 1
ATOM 881 C C . PHE A 1 110 ? 7.347 -6.938 4.617 1.00 90.31 110 PHE A C 1
ATOM 883 O O . PHE A 1 110 ? 7.495 -5.903 5.275 1.00 90.31 110 PHE A O 1
ATOM 890 N N . PHE A 1 111 ? 6.636 -7.966 5.091 1.00 91.62 111 PHE A N 1
ATOM 891 C CA . PHE A 1 111 ? 5.920 -7.897 6.365 1.00 91.62 111 PHE A CA 1
ATOM 892 C C . PHE A 1 111 ? 6.843 -7.893 7.591 1.00 91.62 111 PHE A C 1
ATOM 894 O O . PHE A 1 111 ? 6.498 -7.269 8.591 1.00 91.62 111 PHE A O 1
ATOM 901 N N . LEU A 1 112 ? 8.013 -8.533 7.540 1.00 93.62 112 LEU A N 1
ATOM 902 C CA . LEU A 1 112 ? 8.969 -8.517 8.653 1.00 93.62 112 LEU A CA 1
ATOM 903 C C . LEU A 1 112 ? 9.726 -7.187 8.775 1.00 93.62 112 LEU A C 1
ATOM 905 O O . LEU A 1 112 ? 10.089 -6.813 9.889 1.00 93.62 112 LEU A O 1
ATOM 909 N N . ILE A 1 113 ? 9.972 -6.476 7.668 1.00 94.00 113 ILE A N 1
ATOM 910 C CA . ILE A 1 113 ? 10.807 -5.262 7.662 1.00 94.00 113 ILE A CA 1
ATOM 911 C C . ILE A 1 113 ? 9.983 -3.972 7.607 1.00 94.00 113 ILE A C 1
ATOM 913 O O . ILE A 1 113 ? 10.323 -3.027 8.313 1.00 94.00 113 ILE A O 1
ATOM 917 N N . LEU A 1 114 ? 8.911 -3.899 6.810 1.00 92.50 114 LEU A N 1
ATOM 918 C CA . LEU A 1 114 ? 8.156 -2.651 6.606 1.00 92.50 114 LEU A CA 1
ATOM 919 C C . LEU A 1 114 ? 6.943 -2.517 7.531 1.00 92.50 114 LEU A C 1
ATOM 921 O O . LEU A 1 114 ? 6.629 -1.411 7.970 1.00 92.50 114 LEU A O 1
ATOM 925 N N . LEU A 1 115 ? 6.289 -3.624 7.889 1.00 94.44 115 LEU A N 1
ATOM 926 C CA . LEU A 1 115 ? 5.117 -3.595 8.771 1.00 94.44 115 LEU A CA 1
ATOM 927 C C . LEU A 1 115 ? 5.450 -3.062 10.189 1.00 94.44 115 LEU A C 1
ATOM 929 O O . LEU A 1 115 ? 4.706 -2.203 10.673 1.00 94.44 115 LEU A O 1
ATOM 933 N N . PRO A 1 116 ? 6.555 -3.469 10.859 1.00 95.38 116 PRO A N 1
ATOM 934 C CA . PRO A 1 116 ? 6.856 -2.987 12.208 1.00 95.38 116 PRO A CA 1
ATOM 935 C C . PRO A 1 116 ? 7.159 -1.480 12.281 1.00 95.38 116 PRO A C 1
ATOM 937 O O . PRO A 1 116 ? 6.571 -0.834 13.149 1.00 95.38 116 PRO A O 1
ATOM 940 N N . PRO A 1 117 ? 7.980 -0.871 11.394 1.00 95.00 117 PRO A N 1
ATOM 941 C CA . PRO A 1 117 ? 8.151 0.582 11.353 1.00 95.00 117 PRO A CA 1
ATOM 942 C C . PRO A 1 117 ? 6.849 1.347 11.102 1.00 95.00 117 PRO A C 1
ATOM 944 O O . PRO A 1 117 ? 6.613 2.347 11.774 1.00 95.00 117 PRO A O 1
ATOM 947 N N . ILE A 1 118 ? 5.987 0.869 10.192 1.00 93.81 118 ILE A N 1
ATOM 948 C CA . ILE A 1 118 ? 4.710 1.530 9.872 1.00 93.81 118 ILE A CA 1
ATOM 949 C C . ILE A 1 118 ? 3.764 1.506 11.083 1.00 93.81 118 ILE A C 1
ATOM 951 O O . ILE A 1 118 ? 3.262 2.552 11.490 1.00 93.81 118 ILE A O 1
ATOM 955 N N . ILE A 1 119 ? 3.559 0.342 11.718 1.00 93.94 119 ILE A N 1
ATOM 956 C CA . ILE A 1 119 ? 2.737 0.257 12.940 1.00 93.94 119 ILE A CA 1
ATOM 957 C C . ILE A 1 119 ? 3.343 1.090 14.073 1.00 93.94 119 ILE A C 1
ATOM 959 O O . ILE A 1 119 ? 2.602 1.734 14.818 1.00 93.94 119 ILE A O 1
ATOM 963 N N . PHE A 1 120 ? 4.669 1.088 14.227 1.00 94.19 120 PHE A N 1
ATOM 964 C CA . PHE A 1 120 ? 5.326 1.820 15.305 1.00 94.19 120 PHE A CA 1
ATOM 965 C C . PHE A 1 120 ? 5.212 3.339 15.135 1.00 94.19 120 PHE A C 1
ATOM 967 O O . PHE A 1 120 ? 4.900 4.022 16.107 1.00 94.19 120 PHE A O 1
ATOM 974 N N . GLU A 1 121 ? 5.403 3.868 13.924 1.00 94.94 121 GLU A N 1
ATOM 975 C CA . GLU A 1 121 ? 5.212 5.291 13.609 1.00 94.94 121 GLU A CA 1
ATOM 976 C C . GLU A 1 121 ? 3.777 5.727 13.927 1.00 94.94 121 GLU A C 1
ATOM 978 O O . GLU A 1 121 ? 3.559 6.637 14.734 1.00 94.94 121 GLU A O 1
ATOM 983 N N . SER A 1 122 ? 2.791 5.000 13.398 1.00 91.06 122 SER A N 1
ATOM 984 C CA . SER A 1 122 ? 1.382 5.355 13.566 1.00 91.06 122 SER A CA 1
ATOM 985 C C . SER A 1 122 ? 0.904 5.165 15.013 1.00 91.06 122 SER A C 1
ATOM 987 O O . SER A 1 122 ? 0.067 5.924 15.503 1.00 91.06 122 SER A O 1
ATOM 989 N N . GLY A 1 123 ? 1.483 4.205 15.744 1.00 92.06 123 GLY A N 1
ATOM 990 C CA . GLY A 1 123 ? 1.287 4.030 17.184 1.00 92.06 123 GLY A CA 1
ATOM 991 C C . GLY A 1 123 ? 1.994 5.085 18.048 1.00 92.06 123 GLY A C 1
ATOM 992 O O . GLY A 1 123 ? 1.528 5.381 19.149 1.00 92.06 123 GLY A O 1
ATOM 993 N N . TYR A 1 124 ? 3.086 5.684 17.566 1.00 92.00 124 TYR A N 1
ATOM 994 C CA . TYR A 1 124 ? 3.818 6.753 18.252 1.00 92.00 124 TYR A CA 1
ATOM 995 C C . TYR A 1 124 ? 3.138 8.121 18.084 1.00 92.00 124 TYR A C 1
ATOM 997 O O . TYR A 1 124 ? 3.033 8.876 19.051 1.00 92.00 124 TYR A O 1
ATOM 1005 N N . SER A 1 125 ? 2.615 8.406 16.886 1.00 90.81 125 SER A N 1
ATOM 1006 C CA . SER A 1 125 ? 1.833 9.612 16.546 1.00 90.81 125 SER A CA 1
ATOM 1007 C C . SER A 1 125 ? 0.461 9.676 17.260 1.00 90.81 125 SER A C 1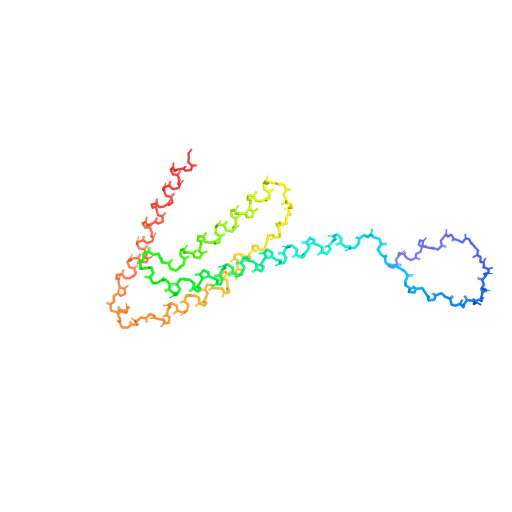
ATOM 1009 O O . SER A 1 125 ? -0.199 10.717 17.350 1.00 90.81 125 SER A O 1
ATOM 1011 N N . LEU A 1 126 ? 0.020 8.549 17.821 1.00 88.25 126 LEU A N 1
ATOM 1012 C CA . LEU A 1 126 ? -1.265 8.378 18.489 1.00 88.25 126 LEU A CA 1
ATOM 1013 C C . LEU A 1 126 ? -1.392 9.207 19.786 1.00 88.25 126 LEU A C 1
ATOM 1015 O O . LEU A 1 126 ? -0.640 9.053 20.753 1.00 88.25 126 LEU A O 1
ATOM 1019 N N . HIS A 1 127 ? -2.444 10.024 19.864 1.00 88.31 127 HIS A N 1
ATOM 1020 C CA . HIS A 1 127 ? -2.747 10.859 21.028 1.00 88.31 127 HIS A CA 1
ATOM 1021 C C . HIS A 1 127 ? -3.250 10.023 22.220 1.00 88.31 127 HIS A C 1
ATOM 1023 O O . HIS A 1 127 ? -4.456 9.851 22.416 1.00 88.31 127 HIS A O 1
ATOM 1029 N N . LYS A 1 128 ? -2.311 9.545 23.048 1.00 86.06 128 LYS A N 1
ATOM 1030 C CA . LYS A 1 128 ? -2.536 8.654 24.206 1.00 86.06 128 LYS A CA 1
ATOM 1031 C C . LYS A 1 128 ? -3.756 9.046 25.052 1.00 86.06 128 LYS A C 1
ATOM 1033 O O . LYS A 1 128 ? -4.599 8.198 25.318 1.00 86.06 128 LYS A O 1
ATOM 1038 N N . GLY A 1 129 ? -3.892 10.323 25.422 1.00 87.81 129 GLY A N 1
ATOM 1039 C CA . GLY A 1 129 ? -5.011 10.803 26.247 1.00 87.81 129 GLY A CA 1
ATOM 1040 C C . GLY A 1 129 ? -6.393 10.544 25.633 1.00 87.81 129 GLY A C 1
ATOM 1041 O O . GLY A 1 129 ? -7.261 9.981 26.294 1.00 87.81 129 GLY A O 1
ATOM 1042 N N . ASN A 1 130 ? -6.588 10.887 24.355 1.00 89.38 130 ASN A N 1
ATOM 1043 C CA . ASN A 1 130 ? -7.872 10.679 23.675 1.00 89.38 130 ASN A CA 1
ATOM 1044 C C . ASN A 1 130 ? -8.116 9.201 23.324 1.00 89.38 130 ASN A C 1
ATOM 1046 O O . ASN A 1 130 ? -9.256 8.738 23.352 1.00 89.38 130 ASN A O 1
ATOM 1050 N N . PHE A 1 131 ? -7.047 8.456 23.027 1.00 89.25 131 PHE A N 1
ATOM 1051 C CA . PHE A 1 131 ? -7.105 7.021 22.754 1.00 89.25 131 PHE A CA 1
ATOM 1052 C C . PHE A 1 131 ? -7.577 6.223 23.975 1.00 89.25 131 PHE A C 1
ATOM 1054 O O . PHE A 1 131 ? -8.544 5.472 23.874 1.00 89.25 131 PHE A O 1
ATOM 1061 N N . PHE A 1 132 ? -6.959 6.425 25.144 1.00 90.62 132 PHE A N 1
ATOM 1062 C CA . PHE A 1 132 ? -7.360 5.721 26.366 1.00 90.62 132 PHE A CA 1
ATOM 1063 C C . PHE A 1 132 ? -8.757 6.135 26.852 1.00 90.62 132 PHE A C 1
ATOM 1065 O O . PHE A 1 132 ? -9.494 5.283 27.341 1.00 90.62 132 PHE A O 1
ATOM 1072 N N . ALA A 1 133 ? -9.165 7.394 26.648 1.00 93.94 133 ALA A N 1
ATOM 1073 C CA . ALA A 1 133 ? -10.523 7.848 26.959 1.00 93.94 133 ALA A CA 1
ATOM 1074 C C . ALA A 1 133 ? -11.613 7.172 26.098 1.00 93.94 133 ALA A C 1
ATOM 1076 O O . ALA A 1 133 ? -12.734 6.994 26.567 1.00 93.94 133 ALA A O 1
ATOM 1077 N N . ASN A 1 134 ? -11.294 6.769 24.861 1.00 94.50 134 ASN A N 1
ATOM 1078 C CA . ASN A 1 134 ? -12.251 6.206 23.897 1.00 94.50 134 ASN A CA 1
ATOM 1079 C C . ASN A 1 134 ? -11.959 4.741 23.523 1.00 94.50 134 ASN A C 1
ATOM 1081 O O . ASN A 1 134 ? -12.463 4.244 22.512 1.00 94.50 134 ASN A O 1
ATOM 1085 N N . ILE A 1 135 ? -11.164 4.032 24.333 1.00 94.75 135 ILE A N 1
ATOM 1086 C CA . ILE A 1 135 ? -10.648 2.694 24.003 1.00 94.75 135 ILE A CA 1
ATOM 1087 C C . ILE A 1 135 ? -11.757 1.680 23.683 1.00 94.75 135 ILE A C 1
ATOM 1089 O O . ILE A 1 135 ? -11.584 0.847 22.798 1.00 94.75 135 ILE A O 1
ATOM 1093 N N . GLY A 1 136 ? -12.924 1.793 24.330 1.00 94.38 136 GLY A N 1
ATOM 1094 C CA . GLY A 1 136 ? -14.086 0.940 24.065 1.00 94.38 136 GLY A CA 1
ATOM 1095 C C . GLY A 1 136 ? -14.632 1.090 22.641 1.00 94.38 136 GLY A C 1
ATOM 1096 O O . GLY A 1 136 ? -14.822 0.091 21.955 1.00 94.38 136 GLY A O 1
ATOM 1097 N N . THR A 1 137 ? -14.821 2.324 22.162 1.00 95.19 137 THR A N 1
ATOM 1098 C CA . THR A 1 137 ? -15.292 2.604 20.793 1.00 95.19 137 THR A CA 1
ATOM 1099 C C . THR A 1 137 ? -14.270 2.158 19.750 1.00 95.19 137 THR A C 1
ATOM 1101 O O . THR A 1 137 ? -14.637 1.589 18.724 1.00 95.19 137 THR A O 1
ATOM 1104 N N . ILE A 1 138 ? -12.981 2.371 20.031 1.00 94.31 138 ILE A N 1
ATOM 1105 C CA . ILE A 1 138 ? -11.885 1.964 19.146 1.00 94.31 138 ILE A CA 1
ATOM 1106 C C . ILE A 1 138 ? -11.824 0.437 19.042 1.00 94.31 138 ILE A C 1
ATOM 1108 O O . ILE A 1 138 ? -11.760 -0.089 17.935 1.00 94.31 138 ILE A O 1
ATOM 1112 N N . LEU A 1 139 ? -11.914 -0.282 20.165 1.00 95.06 139 LEU A N 1
ATOM 1113 C CA . LEU A 1 139 ? -11.922 -1.746 20.185 1.00 95.06 139 LEU A CA 1
ATOM 1114 C C . LEU A 1 139 ? -13.184 -2.323 19.522 1.00 95.06 139 LEU A C 1
ATOM 1116 O O . LEU A 1 139 ? -13.094 -3.303 18.785 1.00 95.06 139 LEU A O 1
ATOM 1120 N N . LEU A 1 140 ? -14.348 -1.693 19.722 1.00 96.25 140 LEU A N 1
ATOM 1121 C CA . LEU A 1 140 ? -15.597 -2.065 19.051 1.00 96.25 140 LEU A CA 1
ATOM 1122 C C . LEU A 1 140 ? -15.456 -1.948 17.525 1.00 96.25 140 LEU A C 1
ATOM 1124 O O . LEU A 1 140 ? -15.783 -2.889 16.805 1.00 96.25 140 LEU A O 1
ATOM 1128 N N . PHE A 1 141 ? -14.920 -0.830 17.030 1.00 95.38 141 PHE A N 1
ATOM 1129 C CA . PHE A 1 141 ? -14.683 -0.627 15.601 1.00 95.38 141 PHE A CA 1
ATOM 1130 C C . PHE A 1 141 ? -13.607 -1.582 15.052 1.00 95.38 141 PHE A C 1
ATOM 1132 O O . PHE A 1 141 ? -13.790 -2.176 13.992 1.00 95.38 141 PHE A O 1
ATOM 1139 N N . ALA A 1 142 ? -12.522 -1.794 15.800 1.00 95.62 142 ALA A N 1
ATOM 1140 C CA . ALA A 1 142 ? -11.420 -2.666 15.403 1.00 95.62 142 ALA A CA 1
ATOM 1141 C C . ALA A 1 142 ? -11.795 -4.156 15.361 1.00 95.62 142 ALA A C 1
ATOM 1143 O O . ALA A 1 142 ? -11.267 -4.870 14.516 1.00 95.62 142 ALA A O 1
ATOM 1144 N N . VAL A 1 143 ? -12.693 -4.636 16.231 1.00 96.62 143 VAL A N 1
ATOM 1145 C CA . VAL A 1 143 ? -13.109 -6.053 16.266 1.00 96.62 143 VAL A CA 1
ATOM 1146 C C . VAL A 1 143 ? -14.415 -6.277 15.503 1.00 96.62 143 VAL A C 1
ATOM 1148 O O . VAL A 1 143 ? -14.446 -7.044 14.547 1.00 96.62 143 VAL A O 1
ATOM 1151 N N . PHE A 1 144 ? -15.505 -5.605 15.883 1.00 97.38 144 PHE A N 1
ATOM 1152 C CA . PHE A 1 144 ? -16.811 -5.829 15.251 1.00 97.38 144 PHE A CA 1
ATOM 1153 C C . PHE A 1 144 ? -16.902 -5.153 13.880 1.00 97.38 144 PHE A C 1
ATOM 1155 O O . PHE A 1 144 ? -17.448 -5.740 12.948 1.00 97.38 144 PHE A O 1
ATOM 1162 N N . GLY A 1 145 ? -16.331 -3.954 13.727 1.00 96.81 145 GLY A N 1
ATOM 1163 C CA . GLY A 1 145 ? -16.294 -3.258 12.437 1.00 96.81 145 GLY A CA 1
ATOM 1164 C C . GLY A 1 145 ? -15.492 -4.026 11.382 1.00 96.81 145 GLY A C 1
ATOM 1165 O O . GLY A 1 145 ? -15.963 -4.186 10.255 1.00 96.81 145 GLY A O 1
ATOM 1166 N N . THR A 1 146 ? -14.331 -4.582 11.748 1.00 97.12 146 THR A N 1
ATOM 1167 C CA . THR A 1 146 ? -13.544 -5.427 10.831 1.00 97.12 146 THR A CA 1
ATOM 1168 C C . THR A 1 146 ? -14.216 -6.772 10.558 1.00 97.12 146 THR A C 1
ATOM 1170 O O . THR A 1 146 ? -14.249 -7.177 9.402 1.00 97.12 146 THR A O 1
ATOM 1173 N N . ALA A 1 147 ? -14.825 -7.429 11.552 1.00 97.69 147 ALA A N 1
ATOM 1174 C CA . ALA A 1 147 ? -15.544 -8.692 11.352 1.00 97.69 147 ALA A CA 1
ATOM 1175 C C . ALA A 1 147 ? -16.739 -8.551 10.389 1.00 97.69 147 ALA A C 1
ATOM 1177 O O . ALA A 1 147 ? -16.917 -9.377 9.489 1.00 97.69 147 ALA A O 1
ATOM 1178 N N . ILE A 1 148 ? -17.534 -7.484 10.537 1.00 97.69 148 ILE A N 1
ATOM 1179 C CA . ILE A 1 148 ? -18.643 -7.175 9.623 1.00 97.69 148 ILE A CA 1
ATOM 1180 C C . ILE A 1 148 ? -18.097 -6.829 8.233 1.00 97.69 148 ILE A C 1
ATOM 1182 O O . ILE A 1 148 ? -18.566 -7.391 7.247 1.00 97.69 148 ILE A O 1
ATOM 1186 N N . SER A 1 149 ? -17.072 -5.973 8.142 1.00 97.19 149 SER A N 1
ATOM 1187 C CA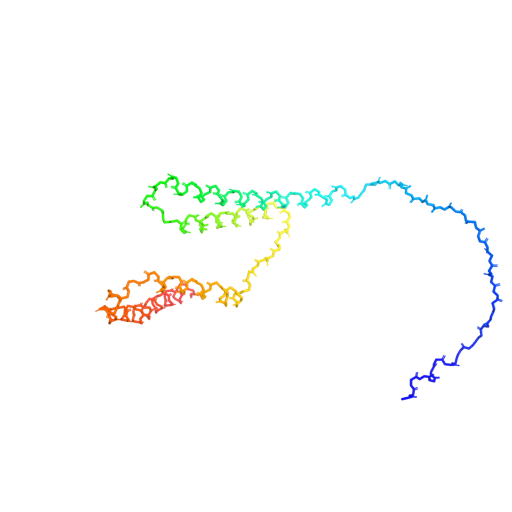 . SER A 1 149 ? -16.433 -5.613 6.867 1.00 97.19 149 SER A CA 1
ATOM 1188 C C . SER A 1 149 ? -15.891 -6.842 6.124 1.00 97.19 149 SER A C 1
ATOM 1190 O O . SER A 1 149 ? -16.202 -7.044 4.953 1.00 97.19 149 SER A O 1
ATOM 1192 N N . ALA A 1 150 ? -15.173 -7.729 6.819 1.00 97.19 150 ALA A N 1
ATOM 1193 C CA . ALA A 1 150 ? -14.639 -8.967 6.260 1.00 97.19 150 ALA A CA 1
ATOM 1194 C C . ALA A 1 150 ? -15.747 -9.931 5.807 1.00 97.19 150 ALA A C 1
ATOM 1196 O O . ALA A 1 150 ? -15.611 -10.566 4.765 1.00 97.19 150 ALA A O 1
ATOM 1197 N N . THR A 1 151 ? -16.863 -10.005 6.540 1.00 97.12 151 THR A N 1
ATOM 1198 C CA . THR A 1 151 ? -18.020 -10.831 6.158 1.00 97.12 151 THR A CA 1
ATOM 1199 C C . THR A 1 151 ? -18.721 -10.272 4.917 1.00 97.12 151 THR A C 1
ATOM 1201 O O . THR A 1 151 ? -19.075 -11.034 4.022 1.00 97.12 151 THR A O 1
ATOM 1204 N N . VAL A 1 152 ? -18.885 -8.947 4.818 1.00 97.31 152 VAL A N 1
ATOM 1205 C CA . VAL A 1 152 ? -19.496 -8.287 3.651 1.00 97.31 152 VAL A CA 1
ATOM 1206 C C . VAL A 1 152 ? -18.602 -8.400 2.415 1.00 97.31 152 VAL A C 1
ATOM 1208 O O . VAL A 1 152 ? -19.089 -8.779 1.353 1.00 97.31 152 VAL A O 1
ATOM 1211 N N . VAL A 1 153 ? -17.300 -8.125 2.536 1.00 96.81 153 VAL A N 1
ATOM 1212 C CA . VAL A 1 153 ? -16.354 -8.228 1.412 1.00 96.81 153 VAL A CA 1
ATOM 1213 C C . VAL A 1 153 ? -16.157 -9.688 1.000 1.00 96.81 153 VAL A C 1
ATOM 1215 O O . VAL A 1 153 ? -16.261 -9.998 -0.182 1.00 96.81 153 VAL A O 1
ATOM 1218 N N . GLY A 1 154 ? -15.944 -10.599 1.953 1.00 96.00 154 GLY A N 1
ATOM 1219 C CA . GLY A 1 154 ? -15.783 -12.029 1.679 1.00 96.00 154 GLY A CA 1
ATOM 1220 C C . GLY A 1 154 ? -17.039 -12.659 1.074 1.00 96.00 154 GLY A C 1
ATOM 1221 O O . GLY A 1 154 ? -16.945 -13.384 0.088 1.00 96.00 154 GLY A O 1
ATOM 1222 N N . GLY A 1 155 ? -18.223 -12.328 1.602 1.00 96.50 155 GLY A N 1
ATOM 1223 C CA . GLY A 1 155 ? -19.504 -12.754 1.036 1.00 96.50 155 GLY A CA 1
ATOM 1224 C C . GLY A 1 155 ? -19.764 -12.163 -0.352 1.00 96.50 155 GLY A C 1
ATOM 1225 O O . GLY A 1 155 ? -20.208 -12.877 -1.246 1.00 96.50 155 GLY A O 1
ATOM 1226 N N . GLY A 1 156 ? -19.426 -10.888 -0.567 1.00 96.31 156 GLY A N 1
ATOM 1227 C CA . GLY A 1 156 ? -19.513 -10.241 -1.877 1.00 96.31 156 GLY A CA 1
ATOM 1228 C C . GLY A 1 156 ? -18.615 -10.908 -2.921 1.00 96.31 156 GLY A C 1
ATOM 1229 O O . GLY A 1 156 ? -19.082 -11.220 -4.011 1.00 96.31 156 GLY A O 1
ATOM 1230 N N . VAL A 1 157 ? -17.355 -11.194 -2.572 1.00 96.50 157 VAL A N 1
ATOM 1231 C CA . VAL A 1 157 ? -16.414 -11.927 -3.436 1.00 96.50 157 VAL A CA 1
ATOM 1232 C C . VAL A 1 157 ? -16.891 -13.357 -3.698 1.00 96.50 157 VAL A C 1
ATOM 1234 O O . VAL A 1 157 ? -16.789 -13.817 -4.829 1.00 96.50 157 VAL A O 1
ATOM 1237 N N . TYR A 1 158 ? -17.457 -14.047 -2.704 1.00 95.56 158 TYR A N 1
ATOM 1238 C CA . TYR A 1 158 ? -18.013 -15.392 -2.886 1.00 95.56 158 TYR A CA 1
ATOM 1239 C C . TYR A 1 158 ? -19.194 -15.412 -3.871 1.00 95.56 158 TYR A C 1
ATOM 1241 O O . TYR A 1 158 ? -19.253 -16.288 -4.725 1.00 95.56 158 TYR A O 1
ATOM 1249 N N . VAL A 1 159 ? -20.097 -14.427 -3.798 1.00 96.06 159 VAL A N 1
ATOM 1250 C CA . VAL A 1 159 ? -21.261 -14.318 -4.700 1.00 96.06 159 VAL A CA 1
ATOM 1251 C C . VAL A 1 159 ? -20.876 -13.837 -6.107 1.00 96.06 159 VAL A C 1
ATOM 1253 O O . VAL A 1 159 ? -21.507 -14.245 -7.073 1.00 96.06 159 VAL A O 1
ATOM 1256 N N . LEU A 1 160 ? -19.860 -12.977 -6.241 1.00 92.62 160 LEU A N 1
ATOM 1257 C CA . LEU A 1 160 ? -19.358 -12.493 -7.540 1.00 92.62 160 LEU A CA 1
ATOM 1258 C C . LEU A 1 160 ? -18.375 -13.458 -8.223 1.00 92.62 160 LEU A C 1
ATOM 1260 O O . LEU A 1 160 ? -18.137 -13.331 -9.422 1.00 92.62 160 LEU A O 1
ATOM 1264 N N . GLY A 1 161 ? -17.766 -14.367 -7.461 1.00 85.81 161 GLY A N 1
ATOM 1265 C CA . GLY A 1 161 ? -16.815 -15.374 -7.938 1.00 85.81 161 GLY A CA 1
ATOM 1266 C C . GLY A 1 161 ? -17.439 -16.737 -8.253 1.00 85.81 161 GLY A C 1
ATOM 1267 O O . GLY A 1 161 ? -16.687 -17.680 -8.504 1.00 85.81 161 GLY A O 1
ATOM 1268 N N . GLN A 1 162 ? -18.772 -16.842 -8.205 1.00 68.62 162 GLN A N 1
ATOM 1269 C CA . GLN A 1 162 ? -19.561 -18.029 -8.549 1.00 68.62 162 GLN A CA 1
ATOM 1270 C C . GLN A 1 162 ? -20.250 -17.862 -9.911 1.00 68.62 162 GLN A C 1
ATOM 1272 O O . GLN A 1 162 ? -20.269 -18.867 -10.656 1.00 68.62 162 GLN A O 1
#

Secondary structure (DSSP, 8-state):
--TTSGGGS-----------------------SSSHHHHHHHHHHHHHHHHHHHHHHHHHHHHHHS--TTS-HHHHHHHHHHHHHHHHHHHHHTT-----------HHHHHHHTHHHHHHHHHHSS-HHHHHHTHHHHHHIIIIIHHHHHHHHHHHHHHH--

Sequence (162 aa):
MLTKFIYFSNGTTQPPVITTLRATTVTTTEEAPASAEEEHEKSMEIFFILLVVGLCIFVIYFLIKHRFHYLPESVAVVFLGALVGLITKFLTHFNVGNWRQEEELDPTIFFLILLPPIIFESGYSLHKGNFFANIGTILLFAVFGTAISATVVGGGVYVLGQ

InterPro domains:
  IPR004709 Na+/H+ exchanger [PR01084] (109-120)
  IPR004709 Na+/H+ exchanger [PR01084] (123-137)
  IPR004709 Na+/H+ exchanger [PR01084] (138-146)
  IPR006153 Cation/H+ exchanger, transmembrane domain [PF00999] (57-159)
  IPR018422 Cation/H+ exchanger, CPA1 family [PTHR10110] (30-161)

Foldseek 3Di:
DPVPPVVPPDDDDDDDDDDDDDDDDPDDDDDDDPPPVVVVVVVVVVVLVVVLVVVLVVLLVVCVVPPPPPDDPVVSNVVSVVVSVVVVVVVVVVPDDPPDPPPPPDVVCCCVPVVVVVCVVVVVVDPVVVCVVCVVVVVCCVPVVVVVVCCVVVVVCVVVVD